Protein AF-A0A2V6N4I6-F1 (afdb_monomer_lite)

Structure (mmCIF, N/CA/C/O backbone):
data_AF-A0A2V6N4I6-F1
#
_entry.id   AF-A0A2V6N4I6-F1
#
loop_
_atom_site.group_PDB
_atom_site.id
_atom_site.type_symbol
_atom_site.label_atom_id
_atom_site.label_alt_id
_atom_site.label_comp_id
_atom_site.label_asym_id
_atom_site.label_entity_id
_atom_site.label_seq_id
_atom_site.pdbx_PDB_ins_code
_atom_site.Cartn_x
_atom_site.Cartn_y
_atom_site.Cartn_z
_atom_site.occupancy
_atom_site.B_iso_or_equiv
_atom_site.auth_seq_id
_atom_site.auth_comp_id
_atom_site.auth_asym_id
_atom_site.auth_atom_id
_atom_site.pdbx_PDB_model_num
ATOM 1 N N . MET A 1 1 ? 14.993 -14.653 -16.767 1.00 61.09 1 MET A N 1
ATOM 2 C CA . MET A 1 1 ? 15.850 -13.501 -17.130 1.00 61.09 1 MET A CA 1
ATOM 3 C C . MET A 1 1 ? 15.557 -12.368 -16.151 1.00 61.09 1 MET A C 1
ATOM 5 O O . MET A 1 1 ? 14.383 -12.080 -15.954 1.00 61.09 1 MET A O 1
ATOM 9 N N . ARG A 1 2 ? 16.555 -11.790 -15.465 1.00 76.19 2 ARG A N 1
ATOM 10 C CA . ARG A 1 2 ? 16.323 -10.634 -14.573 1.00 76.19 2 ARG A CA 1
ATOM 11 C C . ARG A 1 2 ? 16.251 -9.367 -15.428 1.00 76.19 2 ARG A C 1
ATOM 13 O O . ARG A 1 2 ? 17.159 -9.132 -1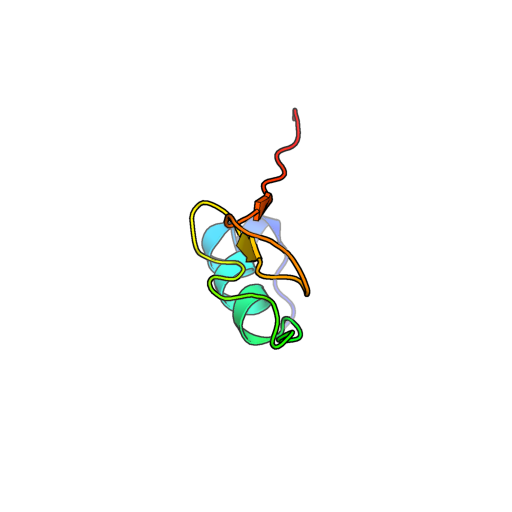6.215 1.00 76.19 2 ARG A O 1
ATOM 20 N N . ARG A 1 3 ? 15.177 -8.590 -15.286 1.00 85.62 3 ARG A N 1
ATOM 21 C CA . ARG A 1 3 ? 14.988 -7.296 -15.961 1.00 85.62 3 ARG A CA 1
ATOM 22 C C . ARG A 1 3 ? 15.468 -6.173 -15.040 1.00 85.62 3 ARG A C 1
ATOM 24 O O . ARG A 1 3 ? 15.264 -6.267 -13.831 1.00 85.62 3 ARG A O 1
ATOM 31 N N . ALA A 1 4 ? 16.103 -5.136 -15.582 1.00 94.25 4 ALA A N 1
ATOM 32 C CA . ALA A 1 4 ? 16.499 -3.977 -14.779 1.00 94.25 4 ALA A CA 1
ATOM 33 C C . ALA A 1 4 ? 15.267 -3.147 -14.364 1.00 94.25 4 ALA A C 1
ATOM 35 O O . ALA A 1 4 ? 14.297 -3.070 -15.117 1.00 94.25 4 ALA A O 1
ATOM 36 N N . LEU A 1 5 ? 15.309 -2.478 -13.202 1.00 95.75 5 LEU A N 1
ATOM 37 C CA . LEU A 1 5 ? 14.182 -1.656 -12.719 1.00 95.75 5 LEU A CA 1
ATOM 38 C C . LEU A 1 5 ? 13.809 -0.536 -13.700 1.00 95.75 5 LEU A C 1
ATOM 40 O O . LEU A 1 5 ? 12.629 -0.346 -13.985 1.00 95.75 5 LEU A O 1
ATOM 44 N N . ARG A 1 6 ? 14.814 0.116 -14.303 1.00 94.75 6 ARG A N 1
ATOM 45 C CA . ARG A 1 6 ? 14.621 1.149 -15.337 1.00 94.75 6 ARG A CA 1
ATOM 46 C C . ARG A 1 6 ? 13.799 0.665 -16.541 1.00 94.75 6 ARG A C 1
ATOM 48 O O . ARG A 1 6 ? 13.149 1.458 -17.199 1.00 94.75 6 ARG A O 1
ATOM 55 N N . GLU A 1 7 ? 13.847 -0.632 -16.850 1.00 96.44 7 GLU A N 1
ATOM 56 C CA . GLU A 1 7 ? 13.119 -1.222 -17.978 1.00 96.44 7 GLU A CA 1
ATOM 57 C C . GLU A 1 7 ? 11.736 -1.732 -17.558 1.00 96.44 7 GLU A C 1
ATOM 59 O O . GLU A 1 7 ? 10.879 -1.936 -18.417 1.00 96.44 7 GLU A O 1
ATOM 64 N N . LEU A 1 8 ? 11.540 -2.013 -16.266 1.00 96.31 8 LEU A N 1
ATOM 65 C CA . LEU A 1 8 ? 10.282 -2.499 -15.707 1.00 96.31 8 LEU A CA 1
ATOM 66 C C . LEU A 1 8 ? 9.276 -1.355 -15.532 1.00 96.31 8 LEU A C 1
ATOM 68 O O . LEU A 1 8 ? 8.119 -1.522 -15.914 1.00 96.31 8 LEU A O 1
ATOM 72 N N . GLY A 1 9 ? 9.732 -0.215 -15.008 1.00 95.69 9 GLY A N 1
ATOM 73 C CA . GLY A 1 9 ? 8.878 0.913 -14.635 1.00 95.69 9 GLY A CA 1
ATOM 74 C C . GLY A 1 9 ? 8.203 0.728 -13.272 1.00 95.69 9 GLY A C 1
ATOM 75 O O . GLY A 1 9 ? 8.108 -0.388 -12.755 1.00 95.69 9 GLY A O 1
ATOM 76 N N . GLU A 1 10 ? 7.748 1.837 -12.692 1.00 94.75 10 GLU A N 1
ATOM 77 C CA . GLU A 1 10 ? 7.203 1.905 -11.332 1.00 94.75 10 GLU A CA 1
ATOM 78 C C . GLU A 1 10 ? 5.922 1.080 -11.163 1.00 94.75 10 GLU A C 1
ATOM 80 O O . GLU A 1 10 ? 5.901 0.159 -10.350 1.00 94.75 10 GLU A O 1
ATOM 85 N N . ASP A 1 11 ? 4.897 1.313 -11.985 1.00 95.38 11 ASP A N 1
ATOM 86 C CA . ASP A 1 11 ? 3.599 0.633 -11.851 1.00 95.38 11 ASP A CA 1
ATOM 87 C C . ASP A 1 11 ? 3.729 -0.892 -11.881 1.00 95.38 11 ASP A C 1
ATOM 89 O O . ASP A 1 11 ? 3.143 -1.620 -11.077 1.00 95.38 11 ASP A O 1
ATOM 93 N N . LYS A 1 12 ? 4.553 -1.403 -12.804 1.00 95.81 12 LYS A N 1
ATOM 94 C CA . LYS A 1 12 ? 4.789 -2.845 -12.943 1.00 95.81 12 LYS A CA 1
ATOM 95 C C . LYS A 1 12 ? 5.613 -3.397 -11.789 1.00 95.81 12 LYS A C 1
ATOM 97 O O . LYS A 1 12 ? 5.436 -4.563 -11.434 1.00 95.81 12 LYS A O 1
ATOM 102 N N . LEU A 1 13 ? 6.512 -2.597 -11.218 1.00 95.81 13 LEU A N 1
ATOM 103 C CA . LEU A 1 13 ? 7.233 -2.963 -10.006 1.00 95.81 13 LEU A CA 1
ATOM 104 C C . LEU A 1 13 ? 6.264 -3.059 -8.823 1.00 95.81 13 LEU A C 1
ATOM 106 O O . LEU A 1 13 ? 6.230 -4.095 -8.161 1.00 95.81 13 LEU A O 1
ATOM 110 N N . LEU A 1 14 ? 5.436 -2.038 -8.602 1.00 94.75 14 LEU A N 1
ATOM 111 C CA . LEU A 1 14 ? 4.446 -2.004 -7.525 1.00 94.75 14 LEU A CA 1
ATOM 112 C C . LEU A 1 14 ? 3.450 -3.167 -7.629 1.00 94.75 14 LEU A C 1
ATOM 114 O O . LEU A 1 14 ? 3.244 -3.883 -6.648 1.00 94.75 14 LEU A O 1
ATOM 118 N N . ALA A 1 15 ? 2.947 -3.464 -8.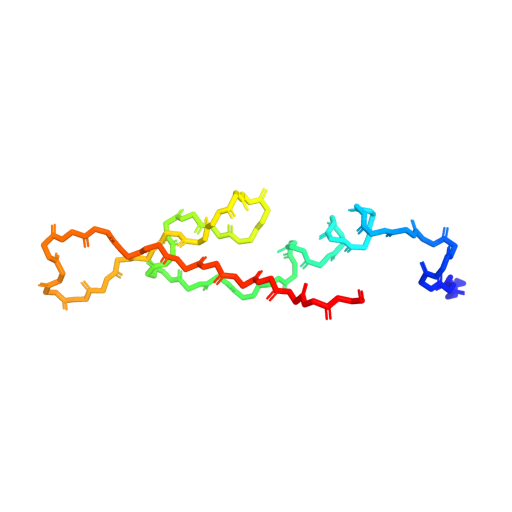831 1.00 94.44 15 ALA A N 1
ATOM 119 C CA . ALA A 1 15 ? 2.077 -4.616 -9.082 1.00 94.44 15 ALA A CA 1
ATOM 120 C C . ALA A 1 15 ? 2.728 -5.971 -8.727 1.00 94.44 15 ALA A C 1
ATOM 122 O O . ALA A 1 15 ? 2.032 -6.913 -8.348 1.00 94.44 15 ALA A O 1
ATOM 123 N N . GLN A 1 16 ? 4.060 -6.091 -8.816 1.00 94.88 16 GLN A N 1
ATOM 124 C CA . GLN A 1 16 ? 4.793 -7.293 -8.395 1.00 94.88 16 GLN A CA 1
ATOM 125 C C . GLN A 1 16 ? 5.117 -7.319 -6.897 1.00 94.88 16 GLN A C 1
ATOM 127 O O . GLN A 1 16 ? 5.371 -8.401 -6.355 1.00 94.88 16 GLN A O 1
ATOM 132 N N . VAL A 1 17 ? 5.164 -6.155 -6.248 1.00 94.12 17 VAL A N 1
ATOM 133 C CA . VAL A 1 17 ? 5.488 -6.005 -4.826 1.00 94.12 17 VAL A CA 1
ATOM 134 C C . VAL A 1 17 ? 4.241 -6.188 -3.965 1.00 94.12 17 VAL A C 1
ATOM 136 O O . VAL A 1 17 ? 4.287 -7.001 -3.044 1.00 94.12 17 VAL A O 1
ATOM 139 N N . PHE A 1 18 ? 3.124 -5.515 -4.271 1.00 93.19 18 PHE A N 1
ATOM 140 C CA . PHE A 1 18 ? 1.926 -5.512 -3.416 1.00 93.19 18 PHE A CA 1
ATOM 141 C C . PHE A 1 18 ? 1.417 -6.909 -3.028 1.00 93.19 18 PHE A C 1
ATOM 143 O O . PHE A 1 18 ? 1.180 -7.128 -1.838 1.00 93.19 18 PHE A O 1
ATOM 150 N N . PRO A 1 19 ? 1.321 -7.899 -3.942 1.00 91.94 19 PRO A N 1
ATOM 151 C CA . PRO A 1 19 ? 0.835 -9.232 -3.582 1.00 91.94 19 PRO A CA 1
ATOM 152 C C . PRO A 1 19 ? 1.761 -10.000 -2.629 1.00 91.94 19 PRO A C 1
ATOM 154 O O . PRO A 1 19 ? 1.326 -10.965 -2.006 1.00 91.94 19 PRO A O 1
ATOM 157 N N . LYS A 1 20 ? 3.036 -9.601 -2.531 1.00 93.81 20 LYS A N 1
ATOM 158 C CA . LYS A 1 20 ? 4.062 -10.252 -1.700 1.00 93.81 20 LYS A CA 1
ATOM 159 C C . LYS A 1 20 ? 4.198 -9.615 -0.318 1.00 93.81 20 LYS A C 1
ATOM 161 O O . LYS A 1 20 ? 4.972 -10.108 0.499 1.00 93.81 20 LYS A O 1
ATOM 166 N N . LEU A 1 21 ? 3.499 -8.509 -0.063 1.00 91.31 21 LEU A N 1
ATOM 167 C CA . LEU A 1 21 ? 3.559 -7.834 1.225 1.00 91.31 21 LEU A CA 1
ATOM 168 C C . LEU A 1 21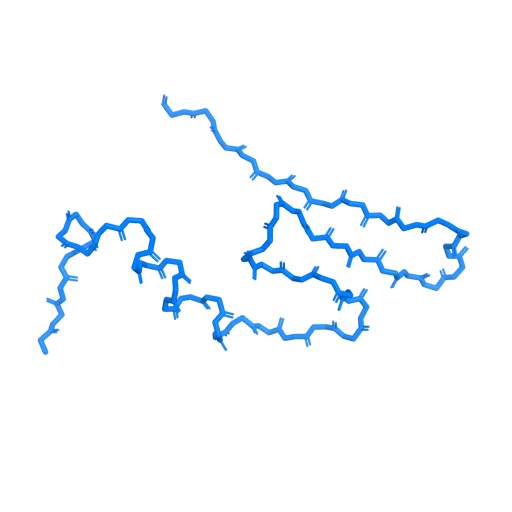 ? 2.812 -8.639 2.288 1.00 91.31 21 LEU A C 1
ATOM 170 O O . LEU A 1 21 ? 1.722 -9.167 2.059 1.00 91.31 21 LEU A O 1
ATOM 174 N N . ASN A 1 22 ? 3.399 -8.695 3.481 1.00 88.25 22 ASN A N 1
ATOM 175 C CA . ASN A 1 22 ? 2.770 -9.335 4.626 1.00 88.25 22 ASN A CA 1
ATOM 176 C C . ASN A 1 22 ? 1.460 -8.624 4.972 1.00 88.25 22 ASN A C 1
ATOM 178 O O . ASN A 1 22 ? 1.415 -7.402 5.120 1.00 88.25 22 ASN A O 1
ATOM 182 N N . ARG A 1 23 ? 0.397 -9.405 5.163 1.00 85.00 23 ARG A N 1
ATOM 183 C CA . ARG A 1 23 ? -0.898 -8.891 5.609 1.00 85.00 23 ARG A CA 1
ATOM 184 C C . ARG A 1 23 ? -0.943 -8.886 7.132 1.00 85.00 23 ARG A C 1
ATOM 186 O O . ARG A 1 23 ? -0.756 -9.920 7.767 1.00 85.00 23 ARG A O 1
ATOM 193 N N . ASN A 1 24 ? -1.201 -7.723 7.723 1.00 89.88 24 ASN A N 1
ATOM 194 C CA . ASN A 1 24 ? -1.501 -7.602 9.146 1.00 89.88 24 ASN A CA 1
ATOM 195 C C . ASN A 1 24 ? -3.015 -7.436 9.310 1.00 89.88 24 ASN A C 1
ATOM 197 O O . ASN A 1 24 ? -3.606 -6.608 8.628 1.00 89.88 24 ASN A O 1
ATOM 201 N N . SER A 1 25 ? -3.634 -8.172 10.234 1.00 90.38 25 SER A N 1
ATOM 202 C CA . SER A 1 25 ? -5.089 -8.128 10.465 1.00 90.38 25 SER A CA 1
ATOM 203 C C . SER A 1 25 ? -5.616 -6.759 10.910 1.00 90.38 25 SER A C 1
ATOM 205 O O . SER A 1 25 ? -6.817 -6.513 10.862 1.00 90.38 25 SER A O 1
ATOM 207 N N . ARG A 1 26 ? -4.727 -5.860 11.344 1.00 92.06 26 ARG A N 1
ATOM 208 C CA . ARG A 1 26 ? -5.051 -4.471 11.690 1.00 92.06 26 ARG A CA 1
ATOM 209 C C . ARG A 1 26 ? -5.131 -3.539 10.482 1.00 92.06 26 ARG A C 1
ATOM 211 O O . ARG A 1 26 ? -5.614 -2.422 10.632 1.00 92.06 26 ARG A O 1
ATOM 218 N N . VAL A 1 27 ? -4.634 -3.957 9.321 1.00 92.81 27 VAL A N 1
ATOM 219 C CA . VAL A 1 27 ? -4.655 -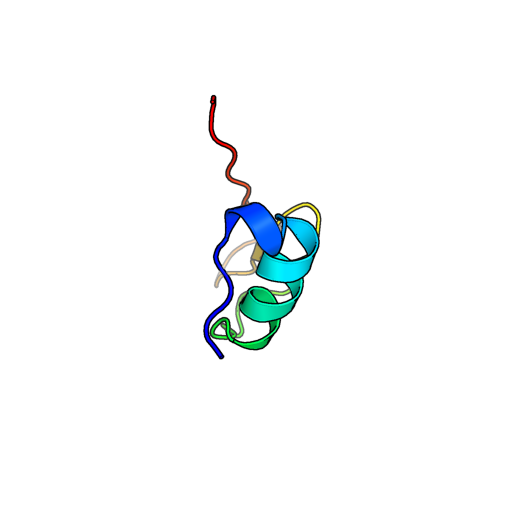3.166 8.086 1.00 92.81 27 VAL A CA 1
ATOM 220 C C . VAL A 1 27 ? -5.942 -3.494 7.337 1.00 92.81 27 VAL A C 1
ATOM 222 O O . VAL A 1 27 ? -6.138 -4.626 6.905 1.00 92.81 27 VAL A O 1
ATOM 225 N N . VAL A 1 28 ? -6.825 -2.504 7.226 1.00 92.38 28 VAL A N 1
ATOM 226 C CA . VAL A 1 28 ? -8.126 -2.614 6.549 1.00 92.38 28 VAL A CA 1
ATOM 227 C C . VAL A 1 28 ? -7.950 -2.424 5.045 1.00 92.38 28 VAL A C 1
ATOM 229 O O . VAL A 1 28 ? -8.460 -3.209 4.253 1.00 92.38 28 VAL A O 1
ATOM 232 N N . VAL A 1 29 ? -7.168 -1.410 4.675 1.00 92.44 29 VAL A N 1
ATOM 233 C CA . VAL A 1 29 ? -6.762 -1.102 3.301 1.00 92.44 29 VAL A CA 1
ATOM 234 C C . VAL A 1 29 ? -5.244 -0.996 3.299 1.00 92.44 29 VAL A C 1
ATOM 236 O O . VAL A 1 29 ? -4.670 -0.304 4.141 1.00 92.44 29 VAL A O 1
ATOM 239 N N . GLY A 1 30 ? -4.596 -1.766 2.429 1.00 89.19 30 GLY A N 1
ATOM 240 C CA . GLY A 1 30 ? -3.142 -1.909 2.380 1.00 89.19 30 GLY A CA 1
ATOM 241 C C . GLY A 1 30 ? -2.500 -1.151 1.223 1.00 89.19 30 GLY A C 1
ATOM 242 O O . GLY A 1 30 ? -3.091 -0.258 0.629 1.00 89.19 30 GLY A O 1
ATOM 243 N N . ALA A 1 31 ? -1.267 -1.534 0.894 1.00 87.31 31 ALA A N 1
ATOM 244 C CA . ALA A 1 31 ? -0.548 -0.966 -0.240 1.00 87.31 31 ALA A CA 1
ATOM 245 C C . ALA A 1 31 ? -1.274 -1.241 -1.572 1.00 87.31 31 ALA A C 1
ATOM 247 O O . ALA A 1 31 ? -1.767 -2.351 -1.786 1.00 87.31 31 ALA A O 1
ATOM 248 N N . GLY A 1 32 ? -1.289 -0.241 -2.455 1.00 87.81 32 GLY A N 1
ATOM 249 C CA . GLY A 1 32 ? -2.014 -0.259 -3.731 1.00 87.81 32 GLY A CA 1
ATOM 250 C C . GLY A 1 32 ? -3.258 0.623 -3.761 1.00 87.81 32 GLY A C 1
ATOM 251 O O . GLY A 1 32 ? -3.832 0.797 -4.829 1.00 87.81 32 GLY A O 1
ATOM 252 N N . ASP A 1 33 ? -3.622 1.196 -2.618 1.00 91.25 33 ASP A N 1
ATOM 253 C CA . ASP A 1 33 ? -4.564 2.308 -2.501 1.00 91.25 33 ASP A CA 1
ATOM 254 C C . ASP A 1 33 ? -3.801 3.617 -2.200 1.00 91.25 33 ASP A C 1
ATOM 256 O O . ASP A 1 33 ? -2.574 3.610 -2.024 1.00 91.25 33 ASP A O 1
ATOM 260 N N . ASP A 1 34 ? -4.515 4.735 -2.094 1.00 90.88 34 ASP A N 1
ATOM 261 C CA . ASP A 1 34 ? -3.932 6.060 -1.870 1.00 90.88 34 ASP A CA 1
ATOM 262 C C . ASP A 1 34 ? -3.188 6.150 -0.532 1.00 90.88 34 ASP A C 1
ATOM 264 O O . ASP A 1 34 ? -2.120 6.763 -0.458 1.00 90.88 34 ASP A O 1
ATOM 268 N N . CYS A 1 35 ? -3.709 5.501 0.515 1.00 93.62 35 CYS A N 1
ATOM 269 C CA . CYS A 1 35 ? -3.082 5.392 1.832 1.00 93.62 35 CYS A CA 1
ATOM 270 C C . CYS A 1 35 ? -3.443 4.073 2.532 1.00 93.62 35 CYS A C 1
ATOM 272 O O . CYS A 1 35 ? -4.439 3.425 2.215 1.00 93.62 35 CYS A O 1
ATOM 274 N N . ALA A 1 36 ? -2.639 3.679 3.521 1.00 93.75 36 ALA A N 1
ATOM 275 C CA . ALA A 1 36 ? -2.963 2.530 4.356 1.00 93.75 36 ALA A CA 1
ATOM 276 C C . ALA A 1 36 ? -3.933 2.934 5.474 1.00 93.75 36 ALA A C 1
ATOM 278 O O . ALA A 1 36 ? -3.647 3.857 6.239 1.00 93.75 36 ALA A O 1
ATOM 279 N N . VAL A 1 37 ? -5.036 2.197 5.618 1.00 94.94 37 VAL A N 1
ATOM 280 C CA . VAL A 1 37 ? -6.010 2.382 6.703 1.00 94.94 37 VAL A CA 1
ATOM 281 C C . VAL A 1 37 ? -5.774 1.333 7.779 1.00 94.94 37 VAL A C 1
ATOM 283 O O . VAL A 1 37 ? -5.846 0.129 7.516 1.00 94.94 37 VAL A O 1
ATOM 286 N N . VAL A 1 38 ? -5.517 1.775 9.009 1.00 94.00 38 VAL A N 1
ATOM 287 C CA . VAL A 1 38 ? -5.178 0.894 10.132 1.00 94.00 38 VAL A CA 1
ATOM 288 C C . VAL A 1 38 ? -6.161 1.067 11.286 1.00 94.00 38 VAL A C 1
ATOM 290 O O . VAL A 1 38 ? -6.463 2.182 11.714 1.00 94.00 38 VAL A O 1
ATOM 293 N N . LYS A 1 39 ? -6.606 -0.062 11.847 1.00 93.62 39 LYS A N 1
ATOM 294 C CA . LYS A 1 39 ? -7.363 -0.136 13.098 1.00 93.62 39 LYS A CA 1
ATOM 295 C C . LYS A 1 39 ? -6.514 -0.797 14.177 1.00 93.62 39 LYS A C 1
ATOM 297 O O . LYS A 1 39 ? -6.084 -1.939 14.039 1.00 93.62 39 LYS A O 1
ATOM 302 N N . PHE A 1 40 ? -6.299 -0.105 15.288 1.00 87.94 40 PHE A N 1
ATOM 303 C CA . PHE A 1 40 ? -5.615 -0.662 16.455 1.00 87.94 40 PHE A CA 1
ATOM 304 C C . PHE A 1 40 ? -6.540 -0.695 17.672 1.00 87.94 40 PHE A C 1
ATOM 306 O O . PHE A 1 40 ? -7.609 -0.085 17.699 1.00 87.94 40 PHE A O 1
ATOM 313 N N . ARG A 1 41 ? -6.160 -1.490 18.675 1.00 88.69 41 ARG A N 1
ATOM 314 C CA . ARG A 1 41 ? -6.990 -1.720 19.859 1.00 88.69 41 ARG A CA 1
ATOM 315 C C . ARG A 1 41 ? -7.206 -0.403 20.609 1.00 88.69 41 ARG A C 1
ATOM 317 O O . ARG A 1 41 ? -6.241 0.262 20.962 1.00 88.69 41 ARG A O 1
ATOM 324 N N . GLY A 1 42 ? -8.469 -0.068 20.865 1.00 87.62 42 GLY A N 1
ATOM 325 C CA . GLY A 1 42 ? -8.856 1.157 21.572 1.00 87.62 42 GLY A CA 1
ATOM 326 C C . GLY A 1 42 ? -8.967 2.405 20.690 1.00 87.62 42 GLY A C 1
ATOM 327 O O . GLY A 1 42 ? -9.355 3.451 21.200 1.00 87.62 42 GLY A O 1
ATOM 328 N N . ALA A 1 43 ? -8.677 2.309 19.387 1.00 87.44 43 ALA A N 1
ATOM 329 C CA . ALA A 1 43 ? -8.879 3.420 18.465 1.00 87.44 43 ALA A CA 1
ATOM 330 C C . ALA A 1 43 ? -10.379 3.679 18.254 1.00 87.44 43 ALA A C 1
ATOM 332 O O . ALA A 1 43 ? -11.125 2.757 17.909 1.00 87.44 43 ALA A O 1
ATOM 333 N N . LYS A 1 44 ? -10.806 4.928 18.470 1.00 91.06 44 LYS A N 1
ATOM 334 C CA . LYS A 1 44 ? -12.162 5.395 18.137 1.00 91.06 44 LYS A CA 1
ATOM 335 C C . LYS A 1 44 ? -12.303 5.674 16.639 1.00 91.06 44 LYS A C 1
ATOM 337 O O . LYS A 1 44 ? -13.339 5.356 16.068 1.00 91.06 44 LYS A O 1
ATOM 342 N N . ASP A 1 45 ? -11.224 6.157 16.026 1.00 94.31 45 ASP A N 1
ATOM 343 C CA . ASP A 1 45 ? -11.150 6.532 14.615 1.00 94.31 45 ASP A CA 1
ATOM 344 C C . ASP A 1 45 ? -10.145 5.662 13.848 1.00 94.31 45 ASP A C 1
ATOM 346 O O . ASP A 1 45 ?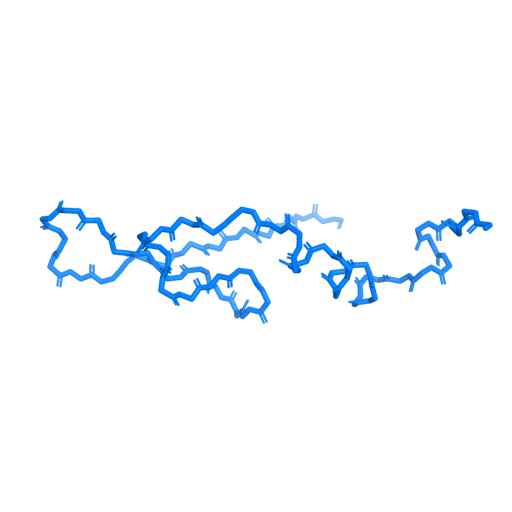 -9.364 4.900 14.430 1.00 94.31 45 ASP A O 1
ATOM 350 N N . TRP A 1 46 ? -10.166 5.765 12.521 1.00 94.06 46 TRP A N 1
ATOM 351 C CA . TRP A 1 46 ? -9.169 5.136 11.659 1.00 94.06 46 TRP A CA 1
ATOM 352 C C . TRP A 1 46 ? -7.900 5.977 11.567 1.00 94.06 46 TRP A C 1
ATOM 354 O O . TRP A 1 46 ? -7.957 7.202 11.509 1.00 94.06 46 TRP A O 1
ATOM 364 N N . LEU A 1 47 ? -6.751 5.301 11.506 1.00 94.62 47 LEU A N 1
ATOM 365 C CA . LEU A 1 47 ? -5.470 5.943 11.231 1.00 94.62 47 LEU A CA 1
ATOM 366 C C . LEU A 1 47 ? -5.098 5.743 9.763 1.00 94.62 47 LEU A C 1
ATOM 368 O O . LEU A 1 47 ? -5.041 4.603 9.297 1.00 94.62 47 LEU A O 1
ATOM 372 N N . LEU A 1 48 ? -4.819 6.845 9.071 1.00 94.88 48 LEU A N 1
ATOM 373 C CA . LEU A 1 48 ? -4.322 6.847 7.698 1.00 94.88 48 LEU A CA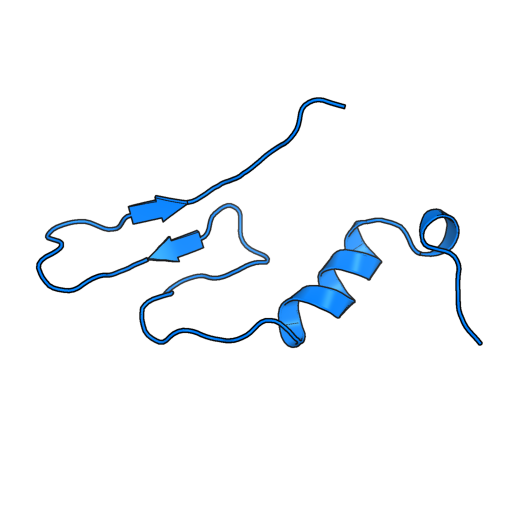 1
ATOM 374 C C . LEU A 1 48 ? -2.807 7.041 7.705 1.00 94.88 48 LEU A C 1
ATOM 376 O O . LEU A 1 48 ? -2.302 7.976 8.325 1.00 94.88 48 LEU A O 1
ATOM 380 N N . LEU A 1 49 ? -2.084 6.154 7.026 1.00 93.50 49 LEU A N 1
ATOM 381 C CA . LEU A 1 49 ? -0.631 6.214 6.897 1.00 93.50 49 LEU A CA 1
ATOM 382 C C . LEU A 1 49 ? -0.250 6.338 5.423 1.00 93.50 49 LEU A C 1
ATOM 384 O O . LEU A 1 49 ? -0.631 5.503 4.599 1.00 93.50 49 LEU A O 1
ATOM 388 N N . LYS A 1 50 ? 0.540 7.363 5.108 1.00 94.19 50 LYS A N 1
ATOM 389 C CA . LYS A 1 50 ? 1.113 7.605 3.784 1.00 94.19 50 LYS A CA 1
ATOM 390 C C . LYS A 1 50 ? 2.568 8.032 3.936 1.00 94.19 50 LYS A C 1
ATOM 392 O O . LYS A 1 50 ? 2.941 8.646 4.932 1.00 94.19 50 LYS A O 1
ATOM 397 N N . THR A 1 51 ? 3.383 7.674 2.956 1.00 92.25 51 THR A N 1
ATOM 398 C CA . THR A 1 51 ? 4.759 8.135 2.823 1.00 92.25 51 THR A CA 1
ATOM 399 C C . THR A 1 51 ? 4.988 8.520 1.375 1.00 92.25 51 THR A C 1
ATOM 401 O O . THR A 1 51 ? 4.549 7.799 0.483 1.00 92.25 51 THR A O 1
ATOM 404 N N . ASP A 1 52 ? 5.680 9.635 1.187 1.00 91.81 52 ASP A N 1
ATOM 405 C CA . ASP A 1 52 ? 6.200 10.108 -0.087 1.00 91.81 52 ASP A CA 1
ATOM 406 C C . ASP A 1 52 ? 7.621 10.631 0.164 1.00 91.81 52 ASP A C 1
ATOM 408 O O . ASP A 1 52 ? 7.955 11.037 1.285 1.00 91.81 52 ASP A O 1
ATOM 412 N N . CYS A 1 53 ? 8.475 10.595 -0.857 1.00 93.00 53 CYS A N 1
ATOM 413 C CA . CYS A 1 53 ? 9.809 11.185 -0.814 1.00 93.00 53 CYS A CA 1
ATOM 414 C C . CYS A 1 53 ? 9.904 12.385 -1.761 1.00 93.00 53 CYS A C 1
ATOM 416 O O . CYS A 1 53 ? 9.146 12.503 -2.720 1.00 93.00 53 CYS A O 1
ATOM 418 N N . VAL A 1 54 ? 10.855 13.275 -1.480 1.00 94.12 54 VAL A N 1
ATOM 419 C CA . VAL A 1 54 ? 11.255 14.343 -2.402 1.00 94.12 54 VAL A CA 1
ATOM 420 C C . VAL A 1 54 ? 12.449 13.826 -3.200 1.00 94.12 54 VAL A C 1
ATOM 422 O O . VAL A 1 54 ? 13.407 13.341 -2.591 1.00 94.12 54 VAL A O 1
ATOM 425 N N . VAL A 1 55 ? 12.366 13.888 -4.532 1.00 82.25 55 VAL A N 1
ATOM 426 C CA . VAL A 1 55 ? 13.343 13.316 -5.478 1.00 82.25 55 VAL A CA 1
ATOM 427 C C . VAL A 1 55 ? 13.988 14.409 -6.312 1.00 82.25 55 VAL A C 1
ATOM 429 O O . VAL A 1 55 ? 13.246 15.325 -6.731 1.00 82.25 55 VAL A O 1
#

Radius of gyration: 14.68 Å; chains: 1; bounding box: 29×28×40 Å

Foldseek 3Di:
DDDDDVVCDDVNVQVVVVVVDDDDPQFPDDPPDPWTWGDDPPDPDIDTDDDDDDD

Secondary structure (DSSP, 8-state):
-PPPHHHH-HHHHHHHHGGGSPPPTTEEE-BTBSSEEE--TT-SSPEEE------

Sequence (55 aa):
MRRALRELGEDKLLAQVFPKLNRNSRVVVGAGDDCAVVKFRGAKDWLLLKTDCVV

pLDDT: mean 91.41, std 5.6, range [61.09, 96.44]